Protein AF-A0A7R9MKI4-F1 (afdb_monomer_lite)

Structure (mmCIF, N/CA/C/O backbone):
data_AF-A0A7R9MKI4-F1
#
_entry.id   AF-A0A7R9MKI4-F1
#
loop_
_atom_site.group_PDB
_atom_site.id
_atom_site.type_symbol
_atom_site.label_atom_id
_atom_site.label_alt_id
_atom_site.label_comp_id
_atom_site.label_asym_id
_atom_site.label_entity_id
_atom_site.label_seq_id
_atom_site.pdbx_PDB_ins_code
_atom_site.Cartn_x
_atom_site.Cartn_y
_atom_site.Cartn_z
_atom_site.occupancy
_atom_site.B_iso_or_equiv
_atom_site.auth_seq_id
_atom_site.auth_comp_id
_atom_site.auth_asym_id
_atom_site.auth_atom_id
_atom_site.pdbx_PDB_model_num
ATOM 1 N N . MET A 1 1 ? -7.961 -9.249 20.949 1.00 44.44 1 MET A N 1
ATOM 2 C CA . MET A 1 1 ? -6.826 -8.410 20.515 1.00 44.44 1 MET A CA 1
ATOM 3 C C . MET A 1 1 ? -7.343 -7.526 19.392 1.00 44.44 1 MET A C 1
ATOM 5 O O . MET A 1 1 ? -7.963 -8.059 18.485 1.00 44.44 1 MET A O 1
ATOM 9 N N . LYS A 1 2 ? -7.222 -6.197 19.497 1.00 54.16 2 LYS A N 1
ATOM 10 C CA . LYS A 1 2 ? -7.637 -5.279 18.423 1.00 54.16 2 LYS A CA 1
ATOM 11 C C . LYS A 1 2 ? -6.562 -5.290 17.340 1.00 54.16 2 LYS A C 1
ATOM 13 O O . LYS A 1 2 ? -5.609 -4.524 17.422 1.00 54.16 2 LYS A O 1
ATOM 18 N N . GLU A 1 3 ? -6.661 -6.207 16.387 1.00 71.00 3 GLU A N 1
ATOM 19 C CA . GLU A 1 3 ? -5.670 -6.345 15.315 1.00 71.00 3 GLU A CA 1
ATOM 20 C C . GLU A 1 3 ? -5.912 -5.294 14.226 1.00 71.00 3 GLU A C 1
ATOM 22 O O . GLU A 1 3 ? -6.632 -5.515 13.260 1.00 71.00 3 GLU A O 1
ATOM 27 N N . SER A 1 4 ? -5.342 -4.102 14.394 1.00 82.75 4 SER A N 1
ATOM 28 C CA . SER A 1 4 ? -5.260 -3.118 13.311 1.00 82.75 4 SER A CA 1
ATOM 29 C C . SER A 1 4 ? -4.284 -3.596 12.233 1.00 82.75 4 SER A C 1
ATOM 31 O O . SER A 1 4 ? -3.147 -3.938 12.556 1.00 82.75 4 SER A O 1
ATOM 33 N N . GLY A 1 5 ? -4.703 -3.577 10.968 1.00 87.62 5 GLY A N 1
ATOM 34 C CA . GLY A 1 5 ? -3.843 -3.891 9.827 1.00 87.62 5 GLY A CA 1
ATOM 35 C C . GLY A 1 5 ? -3.122 -2.647 9.331 1.00 87.62 5 GLY A C 1
ATOM 36 O O . GLY A 1 5 ? -3.768 -1.646 9.037 1.00 87.62 5 GLY A O 1
ATOM 37 N N . GLU A 1 6 ? -1.797 -2.685 9.227 1.00 92.81 6 GLU A N 1
ATOM 38 C CA . GLU A 1 6 ? -0.998 -1.587 8.674 1.00 92.81 6 GLU A CA 1
ATOM 39 C C . GLU A 1 6 ? -0.009 -2.130 7.645 1.00 92.81 6 GLU A C 1
ATOM 41 O O . GLU A 1 6 ? 0.721 -3.079 7.925 1.00 92.81 6 GLU A O 1
ATOM 46 N N . GLY A 1 7 ? 0.032 -1.535 6.454 1.00 91.88 7 GLY A N 1
ATOM 47 C CA . GLY A 1 7 ? 0.926 -2.023 5.410 1.00 91.88 7 GLY A CA 1
ATOM 48 C C . GLY A 1 7 ? 0.851 -1.264 4.096 1.00 91.88 7 GLY A C 1
ATOM 49 O O . GLY A 1 7 ? 0.061 -0.332 3.929 1.00 91.88 7 GLY A O 1
ATOM 50 N N . ARG A 1 8 ? 1.720 -1.669 3.164 1.00 92.81 8 ARG A N 1
ATOM 51 C CA . ARG A 1 8 ? 1.656 -1.252 1.762 1.00 92.81 8 ARG A CA 1
ATOM 52 C C . ARG A 1 8 ? 0.504 -1.991 1.089 1.00 92.81 8 ARG A C 1
ATOM 54 O O . ARG A 1 8 ? 0.377 -3.200 1.248 1.00 92.81 8 ARG A O 1
ATOM 61 N N . LEU A 1 9 ? -0.321 -1.263 0.351 1.00 91.94 9 LEU A N 1
ATOM 62 C CA . LEU A 1 9 ? -1.411 -1.844 -0.412 1.00 91.94 9 LEU A CA 1
ATOM 63 C C . LEU A 1 9 ? -0.861 -2.470 -1.695 1.00 91.94 9 LEU A C 1
ATOM 65 O O . LEU A 1 9 ? -0.248 -1.787 -2.520 1.00 91.94 9 LEU A O 1
ATOM 69 N N . GLU A 1 10 ? -1.126 -3.760 -1.865 1.00 92.81 10 GLU A N 1
ATOM 70 C CA . GLU A 1 10 ? -0.755 -4.527 -3.048 1.00 92.81 10 GLU A CA 1
ATOM 71 C C . GLU A 1 10 ? -1.997 -5.190 -3.645 1.00 92.81 10 GLU A C 1
ATOM 73 O O . GLU A 1 10 ? -2.896 -5.624 -2.924 1.00 92.81 10 GLU A O 1
ATOM 78 N N . ALA A 1 11 ? -2.051 -5.246 -4.971 1.00 91.00 11 ALA A N 1
ATOM 79 C CA . ALA A 1 11 ? -3.114 -5.893 -5.722 1.00 91.00 11 ALA A CA 1
ATOM 80 C C . ALA A 1 11 ? -2.520 -6.985 -6.610 1.00 91.00 11 ALA A C 1
ATOM 82 O O . ALA A 1 11 ? -1.424 -6.836 -7.152 1.00 91.00 11 ALA A O 1
ATOM 83 N N . TRP A 1 12 ? -3.247 -8.088 -6.760 1.00 92.06 12 TRP A N 1
ATOM 84 C CA . TRP A 1 12 ? -2.850 -9.152 -7.670 1.00 92.06 12 TRP A CA 1
ATOM 85 C C . TRP A 1 12 ? -3.018 -8.698 -9.122 1.00 92.06 12 TRP A C 1
ATOM 87 O O . TRP A 1 12 ? -4.120 -8.336 -9.535 1.00 92.06 12 TRP A O 1
ATOM 97 N N . SER A 1 13 ? -1.933 -8.729 -9.894 1.00 90.12 13 SER A N 1
ATOM 98 C CA . SER A 1 13 ? -1.952 -8.467 -11.330 1.00 90.12 13 SER A CA 1
ATOM 99 C C . SER A 1 13 ? -2.038 -9.781 -12.097 1.00 90.12 13 SER A C 1
ATOM 101 O O . SER A 1 13 ? -1.194 -10.661 -11.929 1.00 90.12 13 SER A O 1
ATOM 103 N N . VAL A 1 14 ? -3.050 -9.906 -12.958 1.00 91.00 14 VAL A N 1
ATOM 104 C CA . VAL A 1 14 ? -3.230 -11.083 -13.823 1.00 91.00 14 VAL A CA 1
ATOM 105 C C . VAL A 1 14 ? -2.155 -11.126 -14.911 1.00 91.00 14 VAL A C 1
ATOM 107 O O . VAL A 1 14 ? -1.659 -12.202 -15.227 1.00 91.00 14 VAL A O 1
ATOM 110 N N . ASP A 1 15 ? -1.740 -9.963 -15.420 1.00 90.69 15 ASP A N 1
ATOM 111 C CA . ASP A 1 15 ? -0.769 -9.859 -16.515 1.00 90.69 15 ASP A CA 1
ATOM 112 C C . ASP A 1 15 ? 0.622 -10.352 -16.103 1.00 90.69 15 ASP A C 1
ATOM 114 O O . ASP A 1 15 ? 1.316 -11.006 -16.878 1.00 90.69 15 ASP A O 1
ATOM 118 N N . THR A 1 16 ? 1.037 -10.046 -14.869 1.00 90.88 16 THR A N 1
ATOM 119 C CA . THR A 1 16 ? 2.349 -10.451 -14.343 1.00 90.88 16 THR A CA 1
ATOM 120 C C . THR A 1 16 ? 2.281 -11.635 -13.390 1.00 90.88 16 THR A C 1
ATOM 122 O O . THR A 1 16 ? 3.329 -12.108 -12.956 1.00 90.88 16 THR A O 1
ATOM 125 N N . ASN A 1 17 ? 1.076 -12.107 -13.058 1.00 93.06 17 ASN A N 1
ATOM 126 C CA . ASN A 1 17 ? 0.821 -13.180 -12.098 1.00 93.06 17 ASN A CA 1
ATOM 127 C C . ASN A 1 17 ? 1.545 -12.961 -10.752 1.00 93.06 17 ASN A C 1
ATOM 129 O O . ASN A 1 17 ? 2.141 -13.879 -10.185 1.00 93.06 17 ASN A O 1
ATOM 133 N N . THR A 1 18 ? 1.557 -11.712 -10.278 1.00 93.25 18 THR A N 1
ATOM 134 C CA . THR A 1 18 ? 2.251 -11.285 -9.055 1.00 93.25 18 THR A CA 1
ATOM 135 C C . THR A 1 18 ? 1.475 -10.190 -8.329 1.00 93.25 18 THR A C 1
ATOM 137 O O . THR A 1 18 ? 0.705 -9.444 -8.937 1.00 93.25 18 THR A O 1
ATOM 140 N N . TYR A 1 19 ? 1.696 -10.066 -7.016 1.00 89.94 19 TYR A N 1
ATOM 141 C CA . TYR A 1 19 ? 1.248 -8.900 -6.256 1.00 89.94 19 TYR A CA 1
ATOM 142 C C . TYR A 1 19 ? 2.095 -7.684 -6.628 1.00 89.94 19 TYR A C 1
ATOM 144 O O . TYR A 1 19 ? 3.325 -7.738 -6.612 1.00 89.94 19 TYR A O 1
ATOM 152 N N . GLN A 1 20 ? 1.424 -6.590 -6.969 1.00 88.19 20 GLN A N 1
ATOM 153 C CA . GLN A 1 20 ? 2.051 -5.327 -7.327 1.00 88.19 20 GLN A CA 1
ATOM 154 C C . GLN A 1 20 ? 1.558 -4.215 -6.412 1.00 88.19 20 GLN A C 1
ATOM 156 O O . GLN A 1 20 ? 0.381 -4.160 -6.049 1.00 88.19 20 GLN A O 1
ATOM 161 N N . ALA A 1 21 ? 2.465 -3.309 -6.053 1.00 88.88 21 ALA A N 1
ATOM 162 C CA . ALA A 1 21 ? 2.119 -2.141 -5.260 1.00 88.88 21 ALA A CA 1
ATOM 163 C C . ALA A 1 21 ? 1.123 -1.250 -6.011 1.00 88.88 21 ALA A C 1
ATOM 165 O O . ALA A 1 21 ? 1.293 -0.955 -7.196 1.00 88.88 21 ALA A O 1
ATOM 166 N N . VAL A 1 22 ? 0.093 -0.793 -5.302 1.00 88.69 22 VAL A N 1
ATOM 167 C CA . VAL A 1 22 ? -0.907 0.103 -5.879 1.00 88.69 22 VAL A CA 1
ATOM 168 C C . VAL A 1 22 ? -0.321 1.500 -6.055 1.00 88.69 22 VAL A C 1
ATOM 170 O O . VAL A 1 22 ? 0.253 2.078 -5.127 1.00 88.69 22 VAL A O 1
ATOM 173 N N . CYS A 1 23 ? -0.503 2.046 -7.256 1.00 87.12 23 CYS A N 1
ATOM 174 C CA . CYS A 1 23 ? -0.015 3.364 -7.620 1.00 87.12 23 CYS A CA 1
ATOM 175 C C . CYS A 1 23 ? -0.726 4.484 -6.847 1.00 87.12 23 CYS A C 1
ATOM 177 O O . CYS A 1 23 ? -1.948 4.617 -6.899 1.00 87.12 23 CYS A O 1
ATOM 179 N N . GLY A 1 24 ? 0.056 5.342 -6.194 1.00 86.06 24 GLY A N 1
ATOM 180 C CA . GLY A 1 24 ? -0.436 6.489 -5.432 1.00 86.06 24 GLY A CA 1
ATOM 181 C C . GLY A 1 24 ? -0.743 7.752 -6.247 1.00 86.06 24 GLY A C 1
ATOM 182 O O . GLY A 1 24 ? -1.312 8.685 -5.692 1.00 86.06 24 GLY A O 1
ATOM 183 N N . GLU A 1 25 ? -0.376 7.818 -7.532 1.00 83.38 25 GLU A N 1
ATOM 184 C CA . GLU A 1 25 ? -0.461 9.041 -8.360 1.00 83.38 25 GLU A CA 1
ATOM 185 C C . GLU A 1 25 ? -1.888 9.598 -8.487 1.00 83.38 25 GLU A C 1
ATOM 187 O O . GLU A 1 25 ? -2.110 10.802 -8.367 1.00 83.38 25 GLU A O 1
ATOM 192 N N . HIS A 1 26 ? -2.865 8.714 -8.684 1.00 82.00 26 HIS A N 1
ATOM 193 C CA . HIS A 1 26 ? -4.284 9.063 -8.795 1.00 82.00 26 HIS A CA 1
ATOM 194 C C . HIS A 1 26 ? -5.119 8.437 -7.675 1.00 82.00 26 HIS A C 1
ATOM 196 O O . HIS A 1 26 ? -6.328 8.251 -7.820 1.00 82.00 26 HIS A O 1
ATOM 202 N N . TRP A 1 27 ? -4.474 8.097 -6.557 1.00 85.44 27 TRP A N 1
ATOM 203 C CA . TRP A 1 27 ? -5.154 7.483 -5.430 1.00 85.44 27 TRP A CA 1
ATOM 204 C C . TRP A 1 27 ? -5.958 8.521 -4.642 1.00 85.44 27 TRP A C 1
ATOM 206 O O . TRP A 1 27 ? -5.409 9.431 -4.019 1.00 85.44 27 TRP A O 1
ATOM 216 N N . ASN A 1 28 ? -7.278 8.369 -4.634 1.00 85.62 28 ASN A N 1
ATOM 217 C CA . ASN A 1 28 ? -8.180 9.164 -3.817 1.00 85.62 28 ASN A CA 1
ATOM 218 C C . ASN A 1 28 ? -8.237 8.588 -2.397 1.00 85.62 28 ASN A C 1
ATOM 220 O O . ASN A 1 28 ? -9.031 7.691 -2.100 1.00 85.62 28 ASN A O 1
ATOM 224 N N . ALA A 1 29 ? -7.416 9.155 -1.513 1.00 82.81 29 ALA A N 1
ATOM 225 C CA . ALA A 1 29 ? -7.289 8.721 -0.125 1.00 82.81 29 ALA A CA 1
ATOM 226 C C . ALA A 1 29 ? -8.607 8.749 0.672 1.00 82.81 29 ALA A C 1
ATOM 228 O O . ALA A 1 29 ? -8.762 7.966 1.601 1.00 82.81 29 ALA A O 1
ATOM 229 N N . SER A 1 30 ? -9.564 9.613 0.326 1.00 76.38 30 SER A N 1
ATOM 230 C CA . SER A 1 30 ? -10.820 9.718 1.080 1.00 76.38 30 SER A CA 1
ATOM 231 C C . SER A 1 30 ? -11.791 8.582 0.765 1.00 76.38 30 SER A C 1
ATOM 233 O O . SER A 1 30 ? -12.468 8.086 1.658 1.00 76.38 30 SER A O 1
ATOM 235 N N . TYR A 1 31 ? -11.875 8.166 -0.501 1.00 85.19 31 TYR A N 1
ATOM 236 C CA . TYR A 1 31 ? -12.864 7.176 -0.941 1.00 85.19 31 TYR A CA 1
ATOM 237 C C . TYR A 1 31 ? -12.262 5.783 -1.149 1.00 85.19 31 TYR A C 1
ATOM 239 O O . TYR A 1 31 ? -12.814 4.776 -0.697 1.00 85.19 31 TYR A O 1
ATOM 247 N N . GLN A 1 32 ? -11.116 5.710 -1.828 1.00 90.19 32 GLN A N 1
ATOM 248 C CA . GLN A 1 32 ? -10.529 4.432 -2.225 1.00 90.19 32 GLN A CA 1
ATOM 249 C C . GLN A 1 32 ? -9.894 3.712 -1.036 1.00 90.19 32 GLN A C 1
ATOM 251 O O . GLN A 1 32 ? -10.022 2.497 -0.931 1.00 90.19 32 GLN A O 1
ATOM 256 N N . SER A 1 33 ? -9.285 4.443 -0.100 1.00 92.31 33 SER A N 1
ATOM 257 C CA . SER A 1 33 ? -8.681 3.848 1.097 1.00 92.31 33 SER A CA 1
ATOM 258 C C . SER A 1 33 ? -9.703 3.216 2.045 1.00 92.31 33 SER A C 1
ATOM 260 O O . SER A 1 33 ? -9.482 2.110 2.531 1.00 92.31 33 SER A O 1
ATOM 262 N N . GLU A 1 34 ? -10.836 3.882 2.284 1.00 91.69 34 GLU A N 1
ATOM 263 C CA . GLU A 1 34 ? -11.933 3.333 3.097 1.00 91.69 34 GLU A CA 1
ATOM 264 C C . GLU A 1 34 ? -12.512 2.076 2.439 1.00 91.69 34 GLU A C 1
ATOM 266 O O . GLU A 1 34 ? -12.705 1.051 3.093 1.00 91.69 34 GLU A O 1
ATOM 271 N N . THR A 1 35 ? -12.717 2.128 1.120 1.00 92.44 35 THR A N 1
ATOM 272 C CA . THR A 1 35 ? -13.185 0.977 0.339 1.00 92.44 35 THR A CA 1
ATOM 273 C C . THR A 1 35 ? -12.192 -0.184 0.413 1.00 92.44 35 THR A C 1
ATOM 275 O O . THR A 1 35 ? -12.599 -1.318 0.653 1.00 92.44 35 THR A O 1
ATOM 278 N N . ALA A 1 36 ? -10.891 0.084 0.279 1.00 92.88 36 ALA A N 1
ATOM 279 C CA . ALA A 1 36 ? -9.845 -0.930 0.361 1.00 92.88 36 ALA A CA 1
ATOM 280 C C . ALA A 1 36 ? -9.798 -1.603 1.741 1.00 92.88 36 ALA A C 1
ATOM 282 O O . ALA A 1 36 ? -9.782 -2.829 1.811 1.00 92.88 36 ALA A O 1
ATOM 283 N N . CYS A 1 37 ? -9.857 -0.836 2.837 1.00 92.31 37 CYS A N 1
ATOM 284 C CA . CYS A 1 37 ? -9.926 -1.412 4.183 1.00 92.31 37 CYS A CA 1
ATOM 285 C C . CYS A 1 37 ? -1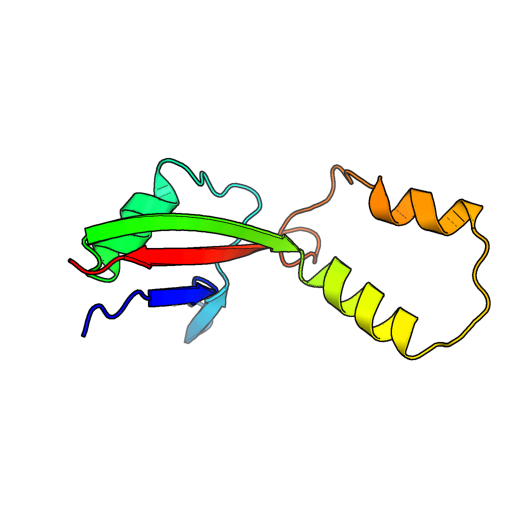1.142 -2.341 4.341 1.00 92.31 37 CYS A C 1
ATOM 287 O O . CYS A 1 37 ? -10.999 -3.435 4.884 1.00 92.31 37 CYS A O 1
ATOM 289 N N . ARG A 1 38 ? -12.312 -1.953 3.816 1.00 92.75 38 ARG A N 1
ATOM 290 C CA . ARG A 1 38 ? -13.525 -2.788 3.858 1.00 92.75 38 ARG A CA 1
ATOM 291 C C . ARG A 1 38 ? -13.407 -4.060 3.023 1.00 92.75 38 ARG A C 1
ATOM 293 O O . ARG A 1 38 ? -13.823 -5.117 3.484 1.00 92.75 38 ARG A O 1
ATOM 300 N N . LEU A 1 39 ? -12.820 -3.979 1.828 1.00 92.69 39 LEU A N 1
ATOM 301 C CA . LEU A 1 39 ? -12.576 -5.146 0.970 1.00 92.69 39 LEU A CA 1
ATOM 302 C C . LEU A 1 39 ? -11.595 -6.141 1.603 1.00 92.69 39 LEU A C 1
ATOM 304 O O . LEU A 1 39 ? -11.733 -7.342 1.406 1.00 92.69 39 LEU A O 1
ATOM 308 N N . LEU A 1 40 ? -10.643 -5.647 2.398 1.00 91.12 40 LEU A N 1
ATOM 309 C CA . LEU A 1 40 ? -9.711 -6.464 3.180 1.00 91.12 40 LEU A CA 1
ATOM 310 C C . LEU A 1 40 ? -10.327 -7.025 4.478 1.00 91.12 40 LEU A C 1
ATOM 312 O O . LEU A 1 40 ? -9.641 -7.714 5.225 1.00 91.12 40 LEU A O 1
ATOM 316 N N . GLY A 1 41 ? -11.604 -6.740 4.761 1.00 92.06 41 GLY A N 1
ATOM 317 C CA . GLY A 1 41 ? -12.324 -7.238 5.938 1.00 92.06 41 GLY A CA 1
ATOM 318 C C . GLY A 1 41 ? -12.241 -6.347 7.183 1.00 92.06 41 GLY A C 1
ATOM 319 O O . GLY A 1 41 ? -12.806 -6.696 8.218 1.00 92.06 41 GLY A O 1
ATOM 320 N N . TYR A 1 42 ? -11.592 -5.183 7.1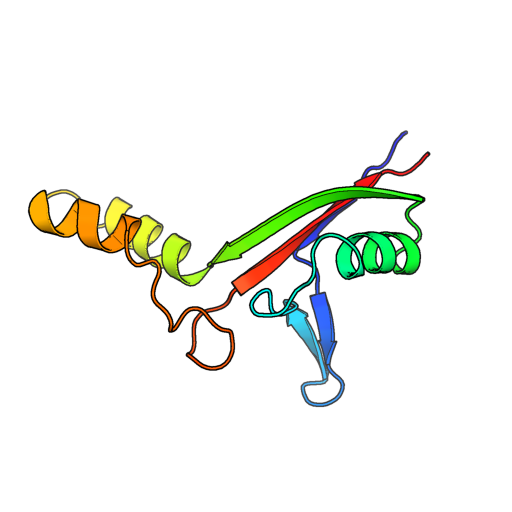08 1.00 92.00 42 TYR A N 1
ATOM 321 C CA . TYR A 1 42 ? -11.545 -4.224 8.214 1.00 92.00 42 TYR A CA 1
ATOM 322 C C . TYR A 1 42 ? -12.793 -3.340 8.257 1.00 92.00 42 TYR A C 1
ATOM 324 O O . TYR A 1 42 ? -13.475 -3.118 7.257 1.00 92.00 42 TYR A O 1
ATOM 332 N N . LYS A 1 43 ? -13.083 -2.771 9.432 1.00 89.69 43 LYS A N 1
ATOM 333 C CA . LYS A 1 43 ? -14.273 -1.931 9.623 1.00 89.69 43 LYS A CA 1
ATOM 334 C C . LYS A 1 43 ? -14.111 -0.544 9.005 1.00 89.69 43 LYS A C 1
ATOM 336 O O . LYS A 1 43 ? -15.053 -0.024 8.412 1.00 89.69 43 LYS A O 1
ATOM 341 N N . SER A 1 44 ? -12.954 0.075 9.225 1.00 90.75 44 SER A N 1
ATOM 342 C CA . SER A 1 44 ? -12.721 1.469 8.857 1.00 90.75 44 SER A CA 1
ATOM 343 C C . SER A 1 44 ? -11.254 1.749 8.575 1.00 90.75 44 SER A C 1
ATOM 345 O O . SER A 1 44 ? -10.352 1.096 9.113 1.00 90.75 44 SER A O 1
ATOM 347 N N . LEU A 1 45 ? -11.023 2.788 7.784 1.00 91.38 45 LEU A N 1
ATOM 348 C CA . LEU A 1 45 ? -9.731 3.429 7.646 1.00 91.38 45 LEU A CA 1
ATOM 349 C C . LEU A 1 45 ? -9.384 4.214 8.915 1.00 91.38 45 LEU A C 1
ATOM 351 O O . LEU A 1 45 ? -10.234 4.852 9.533 1.00 91.38 45 LEU A O 1
ATOM 355 N N . ASN A 1 46 ? -8.113 4.172 9.292 1.00 91.38 46 ASN A N 1
ATOM 356 C CA . ASN A 1 46 ? -7.528 5.031 10.314 1.00 91.38 46 ASN A CA 1
ATOM 357 C C . ASN A 1 46 ? -6.655 6.106 9.660 1.00 91.38 46 ASN A C 1
ATOM 359 O O . ASN A 1 46 ? -6.823 7.294 9.905 1.00 91.38 46 ASN A O 1
ATOM 363 N N . GLU A 1 47 ? -5.747 5.686 8.776 1.00 90.69 47 GLU A N 1
ATOM 364 C CA . GLU A 1 47 ? -4.794 6.586 8.131 1.00 90.69 47 GLU A CA 1
ATOM 365 C C . GLU A 1 47 ? -4.437 6.098 6.721 1.00 90.69 47 GLU A C 1
ATOM 367 O O . GLU A 1 47 ? -4.316 4.897 6.477 1.00 90.69 47 GLU A O 1
ATOM 372 N N . THR A 1 48 ? -4.232 7.037 5.794 1.00 91.00 48 THR A N 1
ATOM 373 C CA . THR A 1 48 ? -3.638 6.779 4.473 1.00 91.00 48 THR A CA 1
ATOM 374 C C . THR A 1 48 ? -2.345 7.559 4.338 1.00 91.00 48 THR A C 1
ATOM 376 O O . THR A 1 48 ? -2.315 8.762 4.592 1.00 91.00 48 THR A O 1
ATOM 379 N N . ARG A 1 49 ? -1.285 6.895 3.877 1.00 89.88 49 ARG A N 1
ATOM 380 C CA . ARG A 1 49 ? 0.002 7.521 3.570 1.00 89.88 49 ARG A CA 1
ATOM 381 C C . ARG A 1 49 ? 0.398 7.186 2.141 1.00 89.88 49 ARG A C 1
ATOM 383 O O . ARG A 1 49 ? 0.496 6.019 1.788 1.00 89.88 49 ARG A O 1
ATOM 390 N N . ILE A 1 50 ? 0.666 8.204 1.334 1.00 86.31 50 ILE A N 1
ATOM 391 C CA . ILE A 1 50 ? 1.232 8.024 -0.005 1.00 86.31 50 ILE A CA 1
ATOM 392 C C . ILE A 1 50 ? 2.732 8.289 0.107 1.00 86.31 50 ILE A C 1
ATOM 394 O O . ILE A 1 50 ? 3.139 9.381 0.508 1.00 86.31 50 ILE A O 1
ATOM 398 N N . ARG A 1 51 ? 3.550 7.276 -0.187 1.00 82.19 51 ARG A N 1
ATOM 399 C CA . ARG A 1 51 ? 5.015 7.355 -0.117 1.00 82.19 51 ARG A CA 1
ATOM 400 C C . ARG A 1 51 ? 5.610 7.354 -1.517 1.00 82.19 51 ARG A C 1
ATOM 402 O O . ARG A 1 51 ? 5.094 6.697 -2.409 1.00 82.19 51 ARG A O 1
ATOM 409 N N . ASP A 1 52 ? 6.696 8.097 -1.695 1.00 77.44 52 ASP A N 1
ATOM 410 C CA . ASP A 1 52 ? 7.515 8.069 -2.909 1.00 77.44 52 ASP A CA 1
ATOM 411 C C . ASP A 1 52 ? 8.781 7.257 -2.613 1.00 77.44 52 ASP A C 1
ATOM 413 O O . ASP A 1 52 ? 9.715 7.758 -1.981 1.00 77.44 52 ASP A O 1
ATOM 417 N N . GLU A 1 53 ? 8.800 5.993 -3.042 1.00 68.31 53 GLU A N 1
ATOM 418 C CA . GLU A 1 53 ? 9.900 5.062 -2.754 1.00 68.31 53 GLU A CA 1
ATOM 419 C C . GLU A 1 53 ? 11.214 5.479 -3.442 1.00 68.31 53 GLU A C 1
ATOM 421 O O . GLU A 1 53 ? 12.300 5.135 -2.971 1.00 68.31 53 GLU A O 1
ATOM 426 N N . THR A 1 54 ? 11.151 6.298 -4.501 1.00 64.88 54 THR A N 1
ATOM 427 C CA . THR A 1 54 ? 12.365 6.786 -5.181 1.00 64.88 54 THR A CA 1
ATOM 428 C C . THR A 1 54 ? 13.109 7.838 -4.376 1.00 64.88 54 THR A C 1
ATOM 430 O O . THR A 1 54 ? 14.341 7.873 -4.370 1.00 64.88 54 THR A O 1
ATOM 433 N N . THR A 1 55 ? 12.371 8.664 -3.633 1.00 59.50 55 THR A N 1
ATOM 434 C CA . THR A 1 55 ? 12.977 9.661 -2.749 1.00 59.50 55 THR A CA 1
ATOM 435 C C . THR A 1 55 ? 13.673 8.966 -1.574 1.00 59.50 55 THR A C 1
ATOM 437 O O . THR A 1 55 ? 14.788 9.343 -1.211 1.00 59.50 55 THR A O 1
ATOM 440 N N . THR A 1 56 ? 13.087 7.891 -1.037 1.00 54.00 56 THR A N 1
ATOM 441 C CA . THR A 1 56 ? 13.675 7.123 0.071 1.00 54.00 56 THR A CA 1
ATOM 442 C C . THR A 1 56 ? 14.976 6.420 -0.329 1.00 54.00 56 THR A C 1
ATOM 444 O O . THR A 1 56 ? 15.964 6.561 0.388 1.00 54.00 56 THR A O 1
ATOM 447 N N . GLN A 1 57 ? 15.041 5.774 -1.501 1.00 52.22 57 GLN A N 1
ATOM 448 C CA . GLN A 1 57 ? 16.297 5.184 -1.998 1.00 52.22 57 GLN A CA 1
ATOM 449 C C . GLN A 1 57 ? 17.400 6.230 -2.192 1.00 52.22 57 GLN A C 1
ATOM 451 O O . GLN A 1 57 ? 18.552 5.989 -1.832 1.00 52.22 57 GLN A O 1
ATOM 456 N N . SER A 1 58 ? 17.059 7.411 -2.716 1.00 53.69 58 SER A N 1
ATOM 457 C CA . SER A 1 58 ? 18.040 8.489 -2.889 1.00 53.69 58 SER A CA 1
ATOM 458 C C . SER A 1 58 ? 18.571 9.030 -1.550 1.00 53.69 58 SER A C 1
ATOM 460 O O . SER A 1 58 ? 19.758 9.336 -1.442 1.00 53.69 58 SER A O 1
ATOM 462 N N . MET A 1 59 ? 17.733 9.071 -0.504 1.00 52.19 59 MET A N 1
ATOM 463 C CA . MET A 1 59 ? 18.142 9.442 0.858 1.00 52.19 59 MET A CA 1
ATOM 464 C C . MET A 1 59 ? 18.997 8.359 1.533 1.00 52.19 59 MET A C 1
ATOM 466 O O . MET A 1 59 ? 19.968 8.686 2.213 1.00 52.19 59 MET A O 1
ATOM 470 N N . GLU A 1 60 ? 18.684 7.077 1.337 1.00 51.97 60 GLU A N 1
ATOM 471 C CA . GLU A 1 60 ? 19.480 5.966 1.876 1.00 51.97 60 GLU A CA 1
ATOM 472 C C . GLU A 1 60 ? 20.867 5.867 1.224 1.00 51.97 60 GLU A C 1
ATOM 474 O O . GLU A 1 60 ? 21.856 5.631 1.920 1.00 51.97 60 GLU A O 1
ATOM 479 N N . LEU A 1 61 ? 20.968 6.115 -0.086 1.00 51.97 61 LEU A N 1
ATOM 480 C CA . LEU A 1 61 ? 22.250 6.245 -0.788 1.00 51.97 61 LEU A CA 1
ATOM 481 C C . LEU A 1 61 ? 23.050 7.460 -0.299 1.00 51.97 61 LEU A C 1
ATOM 483 O O . LEU A 1 61 ? 24.248 7.335 -0.051 1.00 51.97 61 LEU A O 1
ATOM 487 N N . TYR A 1 62 ? 22.403 8.611 -0.097 1.00 50.44 62 TYR A N 1
ATOM 488 C CA . TYR A 1 62 ? 23.064 9.819 0.408 1.00 50.44 62 TYR A CA 1
ATOM 489 C C . TYR A 1 62 ? 23.634 9.633 1.823 1.00 50.44 62 TYR A C 1
ATOM 491 O O . TYR A 1 62 ? 24.749 10.062 2.096 1.00 50.44 62 TYR A O 1
ATOM 499 N N . ASN A 1 63 ? 22.927 8.926 2.710 1.00 51.75 63 ASN A N 1
ATOM 500 C CA . ASN A 1 63 ? 23.424 8.645 4.063 1.00 51.75 63 ASN A CA 1
ATOM 501 C C . ASN A 1 63 ? 24.634 7.694 4.083 1.00 51.75 63 ASN A C 1
ATOM 503 O O . ASN A 1 63 ? 25.395 7.698 5.049 1.00 51.75 63 ASN A O 1
ATOM 507 N N . ARG A 1 64 ? 24.831 6.888 3.029 1.00 51.84 64 ARG A N 1
ATOM 508 C CA . ARG A 1 64 ? 26.018 6.030 2.862 1.00 51.84 64 ARG A CA 1
ATOM 509 C C . ARG A 1 64 ? 27.201 6.776 2.242 1.00 51.84 64 ARG A C 1
ATOM 511 O O . ARG A 1 64 ? 28.344 6.429 2.522 1.00 51.84 64 ARG A O 1
ATOM 518 N N . ILE A 1 65 ? 26.943 7.801 1.429 1.00 56.75 65 ILE A N 1
ATOM 519 C CA . ILE A 1 65 ? 27.968 8.644 0.800 1.00 56.75 65 ILE A CA 1
ATOM 520 C C . ILE A 1 65 ? 28.158 9.879 1.684 1.00 56.75 65 ILE A C 1
ATOM 522 O O . ILE A 1 65 ? 27.649 10.966 1.413 1.00 56.75 65 ILE A O 1
ATOM 526 N N . GLY A 1 66 ? 28.854 9.678 2.803 1.00 48.31 66 GLY A N 1
ATOM 527 C CA . GLY A 1 66 ? 29.185 10.746 3.734 1.00 48.31 66 GLY A CA 1
ATOM 528 C C . GLY A 1 66 ? 29.802 11.955 3.024 1.00 48.31 66 GLY A C 1
ATOM 529 O O . GLY A 1 66 ? 30.727 11.826 2.230 1.00 48.31 66 GLY A O 1
ATOM 530 N N . THR A 1 67 ? 29.283 13.136 3.368 1.00 54.22 67 THR A N 1
ATOM 531 C CA . THR A 1 67 ? 29.985 14.427 3.302 1.00 54.22 67 THR A CA 1
ATOM 532 C C . THR A 1 67 ? 30.604 14.814 1.951 1.00 54.22 67 THR A C 1
ATOM 534 O O . THR A 1 67 ? 31.794 14.607 1.756 1.00 54.22 67 THR A O 1
ATOM 537 N N . ALA A 1 68 ? 29.832 15.474 1.073 1.00 49.16 68 ALA A N 1
ATOM 538 C CA . ALA A 1 68 ? 30.274 16.632 0.262 1.00 49.16 68 ALA A CA 1
ATOM 539 C C . ALA A 1 68 ? 29.228 17.029 -0.802 1.00 49.16 68 ALA A C 1
ATOM 541 O O . ALA A 1 68 ? 29.498 16.933 -1.994 1.00 49.16 68 ALA A O 1
ATOM 542 N N . ILE A 1 69 ? 28.027 17.492 -0.427 1.00 50.06 69 ILE A N 1
ATOM 543 C CA . ILE A 1 69 ? 27.130 18.123 -1.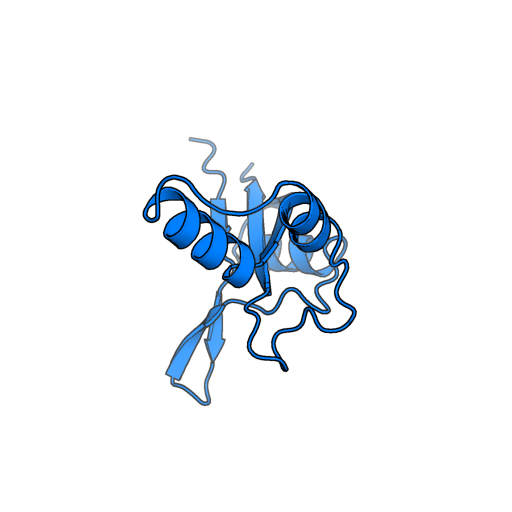415 1.00 50.06 69 ILE A CA 1
ATOM 544 C C . ILE A 1 69 ? 26.558 19.436 -0.866 1.00 50.06 69 ILE A C 1
ATOM 546 O O . ILE A 1 69 ? 25.992 19.506 0.224 1.00 50.06 69 ILE A O 1
ATOM 550 N N . ASN A 1 70 ? 26.782 20.486 -1.656 1.00 46.59 70 ASN A N 1
ATOM 551 C CA . ASN A 1 70 ? 26.489 21.900 -1.444 1.00 46.59 70 ASN A CA 1
ATOM 552 C C . ASN A 1 70 ? 25.053 22.158 -0.919 1.00 46.59 70 ASN A C 1
ATOM 554 O O . ASN A 1 70 ? 24.075 21.637 -1.459 1.00 46.59 70 ASN A O 1
ATOM 558 N N . ARG A 1 71 ? 24.911 22.994 0.125 1.00 47.16 71 ARG A N 1
ATOM 559 C CA . ARG A 1 71 ? 23.623 23.328 0.778 1.00 47.16 71 ARG A CA 1
ATOM 560 C C . ARG A 1 71 ? 22.583 23.933 -0.174 1.00 47.16 71 ARG A C 1
ATOM 562 O O . ARG A 1 71 ? 21.391 23.801 0.084 1.00 47.16 71 ARG A O 1
ATOM 569 N N . GLN A 1 72 ? 22.995 24.553 -1.283 1.00 48.34 72 GLN A N 1
ATOM 570 C CA . GLN A 1 72 ? 22.051 25.077 -2.282 1.00 48.34 72 GLN A CA 1
ATOM 571 C C . GLN A 1 72 ? 21.290 23.961 -3.021 1.00 48.34 72 GLN A C 1
ATOM 573 O O . GLN A 1 72 ? 20.128 24.140 -3.381 1.00 48.34 72 GLN A O 1
ATOM 578 N N . THR A 1 73 ? 21.896 22.782 -3.189 1.00 49.41 73 THR A N 1
ATOM 579 C CA . THR A 1 73 ? 21.256 21.616 -3.815 1.00 49.41 73 THR A CA 1
ATOM 580 C C . THR A 1 73 ? 20.298 20.898 -2.859 1.00 49.41 73 THR A C 1
ATOM 582 O O . THR A 1 73 ? 19.322 20.314 -3.321 1.00 49.41 73 THR A O 1
ATOM 585 N N . GLN A 1 74 ? 20.521 20.986 -1.537 1.00 48.03 74 GLN A N 1
ATOM 586 C CA . GLN A 1 74 ? 19.717 20.301 -0.507 1.00 48.03 74 GLN A CA 1
ATOM 587 C C . GLN A 1 74 ? 18.247 20.744 -0.493 1.00 48.03 74 GLN A C 1
ATOM 589 O O . GLN A 1 74 ? 17.350 19.922 -0.328 1.00 48.03 74 GLN A O 1
ATOM 594 N N . MET A 1 75 ? 17.976 22.028 -0.732 1.00 43.47 75 MET A N 1
ATOM 595 C CA . MET A 1 75 ? 16.601 22.542 -0.772 1.00 43.47 75 MET A CA 1
ATOM 596 C C . MET A 1 75 ? 15.893 22.180 -2.085 1.00 43.47 75 MET A C 1
ATOM 598 O O . MET A 1 75 ? 14.676 22.023 -2.113 1.00 43.47 75 MET A O 1
ATOM 602 N N . LYS A 1 76 ? 16.630 21.990 -3.186 1.00 45.03 76 LYS A N 1
ATOM 603 C CA . LYS A 1 76 ? 16.015 21.719 -4.492 1.00 45.03 76 LYS A CA 1
ATOM 604 C C . LYS A 1 76 ? 15.370 20.330 -4.554 1.00 45.03 76 LYS A C 1
ATOM 606 O O . LYS A 1 76 ? 14.346 20.188 -5.204 1.00 45.03 76 LYS A O 1
ATOM 611 N N . VAL A 1 77 ? 15.907 19.341 -3.831 1.00 48.72 77 VAL A N 1
ATOM 612 C CA . VAL A 1 77 ? 15.342 17.976 -3.769 1.00 48.72 77 VAL A CA 1
ATOM 613 C C . VAL A 1 77 ? 14.099 17.908 -2.870 1.00 48.72 77 VAL A C 1
ATOM 615 O O . VAL A 1 77 ? 13.158 17.179 -3.170 1.00 48.72 77 VAL A O 1
ATOM 618 N N . LEU A 1 78 ? 14.057 18.712 -1.800 1.00 47.59 78 LEU A N 1
ATOM 619 C CA . LEU A 1 78 ? 12.914 18.784 -0.879 1.00 47.59 78 LEU A CA 1
ATOM 620 C C . LEU A 1 78 ? 11.714 19.530 -1.483 1.00 47.59 78 LEU A C 1
ATOM 622 O O . LEU A 1 78 ? 10.566 19.192 -1.197 1.00 47.59 78 LEU A O 1
ATOM 626 N N . PHE A 1 79 ? 11.973 20.523 -2.340 1.00 45.50 79 PHE A N 1
ATOM 627 C CA . PHE A 1 79 ? 10.946 21.347 -2.985 1.00 45.50 79 PHE A CA 1
ATOM 628 C C . PHE A 1 79 ? 10.677 20.993 -4.445 1.00 45.50 79 PHE A C 1
ATOM 630 O O . PHE A 1 79 ? 9.873 21.674 -5.086 1.00 45.50 79 PHE A O 1
ATOM 637 N N . ASP A 1 80 ? 11.254 19.905 -4.964 1.00 49.06 80 ASP A N 1
ATOM 638 C CA . ASP A 1 80 ? 10.795 19.325 -6.220 1.00 49.06 80 ASP A CA 1
ATOM 639 C C . ASP A 1 80 ? 9.432 18.650 -5.965 1.00 49.06 80 ASP A C 1
ATOM 641 O O . ASP A 1 80 ? 9.272 17.425 -5.889 1.00 49.06 80 ASP A O 1
ATOM 645 N N . LYS A 1 81 ? 8.393 19.490 -5.844 1.00 47.03 81 LYS A N 1
ATOM 646 C CA . LYS A 1 81 ? 7.010 19.199 -6.248 1.00 47.03 81 LYS A CA 1
ATOM 647 C C . LYS A 1 81 ? 7.016 18.964 -7.761 1.00 47.03 81 LYS A C 1
ATOM 649 O O . LYS A 1 81 ? 6.377 19.676 -8.533 1.00 47.03 81 LYS A O 1
ATOM 654 N N . SER A 1 82 ? 7.822 17.990 -8.168 1.00 46.53 82 SER A N 1
ATOM 655 C CA . SER A 1 82 ? 8.067 17.616 -9.536 1.00 46.53 82 SER A CA 1
ATOM 656 C C . SER A 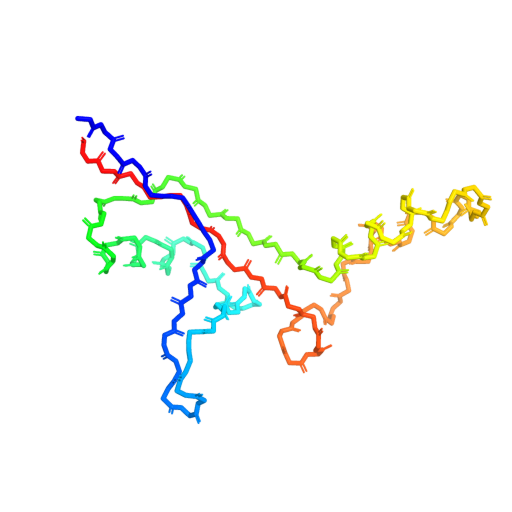1 82 ? 6.719 17.218 -10.091 1.00 46.53 82 SER A C 1
ATOM 658 O O . SER A 1 82 ? 6.105 16.257 -9.628 1.00 46.53 82 SER A O 1
ATOM 660 N N . ARG A 1 83 ? 6.262 17.960 -11.094 1.00 49.25 83 ARG A N 1
ATOM 661 C CA . ARG A 1 83 ? 5.065 17.661 -11.889 1.00 49.25 83 ARG A CA 1
ATOM 662 C C . ARG A 1 83 ? 5.174 16.319 -12.647 1.00 49.25 83 ARG A C 1
ATOM 664 O O . ARG A 1 83 ? 4.307 16.011 -13.448 1.00 49.25 83 ARG A O 1
ATOM 671 N N . ASN A 1 84 ? 6.222 15.537 -12.365 1.00 52.84 84 ASN A N 1
ATOM 672 C CA . ASN A 1 84 ? 6.555 14.233 -12.928 1.00 52.84 84 ASN A CA 1
ATOM 673 C C . ASN A 1 84 ? 6.481 13.088 -11.897 1.00 52.84 84 ASN A C 1
ATOM 675 O O . ASN A 1 84 ? 6.956 11.990 -12.189 1.00 52.84 84 ASN A O 1
ATOM 679 N N . LYS A 1 85 ? 5.954 13.315 -10.684 1.00 56.66 85 LYS A N 1
ATOM 680 C CA . LYS A 1 85 ? 5.713 12.230 -9.718 1.00 56.66 85 LYS A CA 1
ATOM 681 C C . LYS A 1 85 ? 4.544 11.381 -10.211 1.00 56.66 85 LYS A C 1
ATOM 683 O O . LYS A 1 85 ? 3.429 11.880 -10.286 1.00 56.66 85 LYS A O 1
ATOM 688 N N . GLY A 1 86 ? 4.831 10.134 -10.566 1.00 57.97 86 GLY A N 1
ATOM 689 C CA . GLY A 1 86 ? 3.846 9.231 -11.132 1.00 57.97 86 GLY A CA 1
ATOM 690 C C . GLY A 1 86 ? 4.421 7.863 -11.456 1.00 57.97 86 GLY A C 1
ATOM 691 O O . GLY A 1 86 ? 5.611 7.740 -11.762 1.00 57.97 86 GLY A O 1
ATOM 692 N N . CYS A 1 87 ? 3.573 6.839 -11.428 1.00 71.38 87 CYS A N 1
ATOM 693 C CA . CYS A 1 87 ? 4.005 5.457 -11.653 1.00 71.38 87 CYS A CA 1
ATOM 694 C C . CYS A 1 87 ? 4.389 5.210 -13.116 1.00 71.38 87 CYS A C 1
ATOM 696 O O . CYS A 1 87 ? 5.174 4.314 -13.410 1.00 71.38 87 CYS A O 1
ATOM 698 N N . ARG A 1 88 ? 3.904 6.054 -14.039 1.00 64.94 88 ARG A N 1
ATOM 699 C CA . ARG A 1 88 ? 4.299 6.031 -15.456 1.00 64.94 88 ARG A CA 1
ATOM 700 C C . ARG A 1 88 ? 5.725 6.524 -15.721 1.00 64.94 88 ARG A C 1
ATOM 702 O O . ARG A 1 88 ? 6.302 6.141 -16.731 1.00 64.94 88 ARG A O 1
ATOM 709 N N . ASN A 1 89 ? 6.305 7.328 -14.829 1.00 60.78 89 ASN A N 1
ATOM 710 C CA . ASN A 1 89 ? 7.614 7.966 -15.036 1.00 60.78 89 ASN A CA 1
ATOM 711 C C . ASN A 1 89 ? 8.750 7.286 -14.251 1.00 60.78 89 ASN A C 1
ATOM 713 O O . ASN A 1 89 ? 9.752 7.924 -13.931 1.00 60.78 89 ASN A O 1
ATOM 717 N N . GLY A 1 90 ? 8.585 6.010 -13.889 1.00 57.81 90 GLY A N 1
ATOM 718 C CA . GLY A 1 90 ? 9.590 5.249 -13.139 1.00 57.81 90 GLY A CA 1
ATOM 719 C C . GLY A 1 90 ? 9.730 5.652 -11.667 1.00 57.81 90 GLY A C 1
ATOM 720 O O . GLY A 1 90 ? 10.650 5.184 -10.999 1.00 57.81 90 GLY A O 1
ATOM 721 N N . LYS A 1 91 ? 8.834 6.505 -11.144 1.00 64.38 91 LYS A N 1
ATOM 722 C CA . LYS A 1 91 ? 8.753 6.802 -9.711 1.00 64.38 91 LYS A CA 1
ATOM 723 C C . LYS A 1 91 ? 7.627 6.015 -9.056 1.00 64.38 91 LYS A C 1
ATOM 725 O O . LYS A 1 91 ? 6.453 6.250 -9.324 1.00 64.38 91 LYS A O 1
ATOM 730 N N . ASN A 1 92 ? 7.994 5.109 -8.155 1.00 72.88 92 ASN A N 1
ATOM 731 C CA . ASN A 1 92 ? 7.043 4.269 -7.437 1.00 72.88 92 ASN A CA 1
ATOM 732 C C . ASN A 1 92 ? 6.404 5.063 -6.294 1.00 72.88 92 ASN A C 1
ATOM 734 O O . ASN A 1 92 ? 6.916 5.109 -5.174 1.00 72.88 92 ASN A O 1
ATOM 738 N N . MET A 1 93 ? 5.282 5.717 -6.596 1.00 81.44 93 MET A N 1
ATOM 739 C CA . MET A 1 93 ? 4.375 6.207 -5.565 1.00 81.44 93 MET A CA 1
ATOM 740 C C . MET A 1 93 ? 3.538 5.035 -5.068 1.00 81.44 93 MET A C 1
ATOM 742 O O . MET A 1 93 ? 2.740 4.497 -5.833 1.00 81.44 93 MET A O 1
ATOM 746 N N . THR A 1 94 ? 3.695 4.653 -3.806 1.00 88.19 9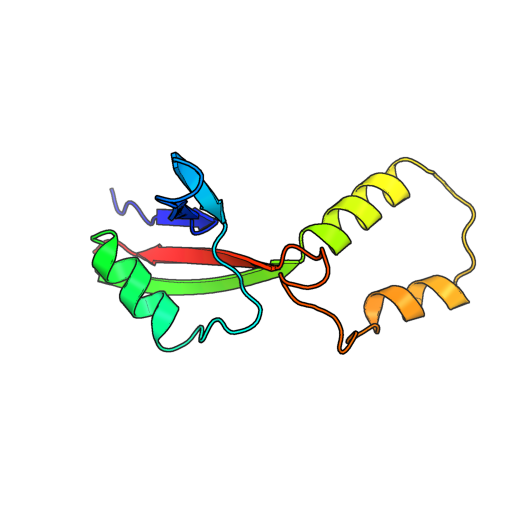4 THR A N 1
ATOM 747 C CA . THR A 1 94 ? 2.982 3.521 -3.209 1.00 88.19 94 THR A CA 1
ATOM 748 C C . THR A 1 94 ? 2.018 3.982 -2.126 1.00 88.19 94 THR A C 1
ATOM 750 O O . THR A 1 94 ? 2.256 4.951 -1.395 1.00 88.19 94 THR A O 1
ATOM 753 N N . VAL A 1 95 ? 0.878 3.301 -2.052 1.00 90.75 95 VAL A N 1
ATOM 754 C CA . VAL A 1 95 ? -0.171 3.579 -1.070 1.00 90.75 95 VAL A CA 1
ATOM 755 C C . VAL A 1 95 ? 0.047 2.700 0.153 1.00 90.75 95 VAL A C 1
ATOM 757 O O . VAL A 1 95 ? 0.176 1.486 0.042 1.00 90.75 95 VAL A O 1
ATOM 760 N N . HIS A 1 96 ? 0.051 3.310 1.330 1.00 92.69 96 HIS A N 1
ATOM 761 C CA . HIS A 1 96 ? 0.056 2.625 2.613 1.00 92.69 96 HIS A CA 1
ATOM 762 C C . HIS A 1 96 ? -1.228 2.936 3.370 1.00 92.69 96 HIS A C 1
ATOM 764 O O . HIS A 1 96 ? -1.642 4.096 3.458 1.00 92.69 96 HIS A O 1
ATOM 770 N N . LEU A 1 97 ? -1.833 1.900 3.940 1.00 93.00 97 LEU A N 1
ATOM 771 C CA . LEU A 1 97 ? -3.074 1.994 4.695 1.00 93.00 97 LEU A CA 1
ATOM 772 C C . LEU A 1 97 ? -2.854 1.519 6.123 1.00 93.00 97 LEU A C 1
ATOM 774 O O . LEU A 1 97 ? -2.129 0.554 6.365 1.00 93.00 97 LEU A O 1
ATOM 778 N N . LYS A 1 98 ? -3.530 2.185 7.054 1.00 93.44 98 LYS A N 1
ATOM 779 C CA . LYS A 1 98 ? -3.764 1.701 8.408 1.00 93.44 98 LYS A CA 1
ATOM 780 C C . LYS A 1 98 ? -5.265 1.528 8.583 1.00 93.44 98 LYS A C 1
ATOM 782 O O . LYS A 1 98 ? -6.002 2.511 8.561 1.00 93.44 98 LYS A O 1
ATOM 787 N N . CYS A 1 99 ? -5.708 0.292 8.737 1.00 92.44 99 CYS A N 1
ATOM 788 C CA . CYS A 1 99 ? -7.099 -0.093 8.909 1.00 92.44 99 CYS A CA 1
ATOM 789 C C . CYS A 1 99 ? -7.331 -0.562 10.350 1.00 92.44 99 CYS A C 1
ATOM 791 O O . CYS A 1 99 ? -6.486 -1.232 10.947 1.00 92.44 99 CYS A O 1
ATOM 793 N N . ASN A 1 100 ? -8.488 -0.230 10.915 1.00 90.94 100 ASN A N 1
ATOM 794 C CA . ASN A 1 100 ? -8.852 -0.642 12.266 1.00 90.94 100 ASN A CA 1
ATOM 795 C C . ASN A 1 100 ? -9.852 -1.802 12.236 1.00 90.94 100 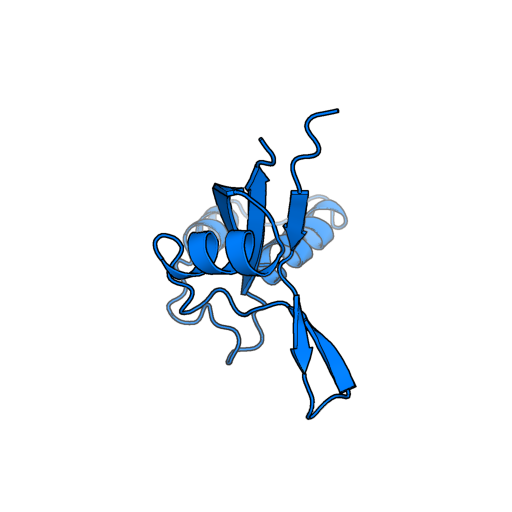ASN A C 1
ATOM 797 O O . ASN A 1 100 ? -10.838 -1.790 11.491 1.00 90.94 100 ASN A O 1
ATOM 801 N N . HIS A 1 101 ? -9.615 -2.775 13.110 1.00 82.12 101 HIS A N 1
ATOM 802 C CA . HIS A 1 101 ? -10.587 -3.797 13.485 1.00 82.12 101 HIS A CA 1
ATOM 803 C C . HIS A 1 101 ? -11.310 -3.352 14.772 1.00 82.12 101 HIS A C 1
ATOM 805 O O . HIS A 1 101 ? -10.746 -2.582 15.552 1.00 82.12 101 HIS A O 1
ATOM 811 N N . PHE A 1 102 ? -12.570 -3.771 14.943 1.00 65.25 102 PHE A N 1
ATOM 812 C CA . PHE A 1 102 ? -13.485 -3.345 16.023 1.00 65.25 102 PHE A CA 1
ATOM 813 C C . PHE A 1 102 ? -12.869 -3.316 17.436 1.00 65.25 102 PHE A C 1
ATOM 815 O O . PHE A 1 102 ? -12.239 -4.316 17.841 1.00 65.25 102 PHE A O 1
#

Secondary structure (DSSP, 8-state):
----EEEE-EEEETTTTEEEEPB-TT--TTTHHHHHHHHTT-SEEEEEEEEEHHHHHHHHHHHHS-S---HHHHHHHHS---TT-SGGGT--EEEEEEEE--

Radius of gyration: 16.86 Å; chains: 1; bounding box: 44×38×37 Å

Sequence (102 aa):
MKESGEGRLEAWSVDTNTYQAVCGEHWNASYQSETACRLLGYKSLNETRIRDETTTQSMELYNRIGTAINRQTQMKVLFDKSRNKGCRNGKNMTVHLKCNHF

Organism: NCBI:txid334625

Foldseek 3Di:
DWDKDKDWDWDQDPVVRDTDFDKPPPDDCVPVQQVSLVVVVFDGFDDKDWDWVVLVVVVVVVVVVDDDDDPVVVVVSVPCPPPQQTVVNVTRTGMITTGTHD

pLDDT: mean 74.02, std 18.39, range [43.47, 93.44]

InterPro domains:
  IPR001190 SRCR domain [PF15494] (9-99)
  IPR001190 SRCR domain [PS50287] (1-102)
  IPR036772 SRCR-like domain superfamily [G3DSA:3.10.250.10] (1-101)